Protein AF-A0A2V6PCS7-F1 (afdb_monomer)

Solvent-accessible surface area (backbone atoms only — not comparable to full-atom values): 2851 Å² total; per-residue (Å²): 138,81,84,88,52,98,39,80,44,72,51,72,80,36,79,47,76,88,83,82,81,69,84,70,45,78,31,20,40,29,28,41,92,96,38,82,73,46,78,38,93,126

Nearest PDB structures (foldseek):
  8r7d-assembly1_B  TM=3.922E-01  e=8.500E+00  Pyricularia oryzae

Sequence (42 aa):
MVKDTTYDLVIRGGTVVDGSGLPRYRADVGIRGDRIARIGTI

pLDDT: mean 91.96, std 13.79, range [45.09, 98.62]

Secondary structure (DSSP, 8-state):
-----S-SEEEEEEEE--SSSSPPEEEEEEEETTEEEEEE--

Mean predicted aligned error: 4.1 Å

Foldseek 3Di:
DDPPDPAPDKDAQDFDDPPPPDDIDTWMWGHHDPDTPDTHHD

Structure (mmCIF, N/CA/C/O backbone):
data_AF-A0A2V6PCS7-F1
#
_entry.id   AF-A0A2V6PCS7-F1
#
loop_
_atom_site.group_PDB
_atom_site.id
_atom_site.type_symbol
_atom_site.label_atom_id
_atom_site.label_alt_id
_atom_site.label_comp_id
_atom_site.label_asym_id
_atom_site.label_entity_id
_atom_site.label_seq_id
_atom_site.pdbx_PDB_ins_code
_atom_site.Cartn_x
_atom_site.Cartn_y
_atom_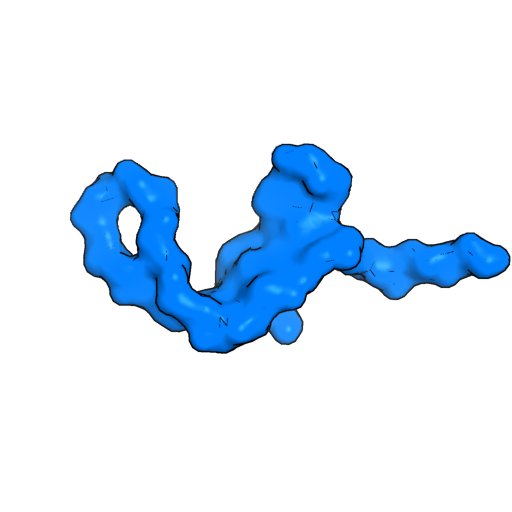site.Cartn_z
_atom_site.occupancy
_atom_site.B_iso_or_equiv
_atom_site.auth_seq_id
_atom_site.auth_comp_id
_atom_site.auth_asym_id
_atom_site.auth_atom_id
_atom_site.pdbx_PDB_model_num
ATOM 1 N N . MET A 1 1 ? -22.206 4.864 17.370 1.00 45.09 1 MET A N 1
ATOM 2 C CA . MET A 1 1 ? -21.268 3.893 16.772 1.00 45.09 1 MET A CA 1
ATOM 3 C C . MET A 1 1 ? -20.646 4.540 15.546 1.00 45.09 1 MET A C 1
ATOM 5 O O . MET A 1 1 ? -21.134 4.344 14.445 1.00 45.09 1 MET A O 1
ATOM 9 N N . VAL A 1 2 ? -19.649 5.402 15.745 1.00 51.12 2 VAL A N 1
ATOM 10 C CA . VAL A 1 2 ? -18.891 5.977 14.627 1.00 51.12 2 VAL A CA 1
ATOM 11 C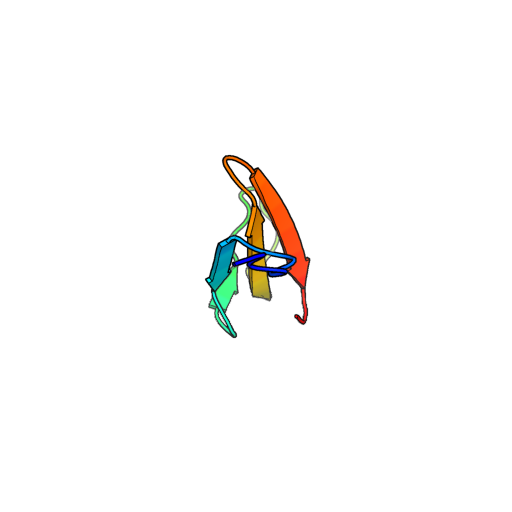 C . VAL A 1 2 ? -17.662 5.100 14.481 1.00 51.12 2 VAL A C 1
ATOM 13 O O . VAL A 1 2 ? -16.837 5.039 15.390 1.00 51.12 2 VAL A O 1
ATOM 16 N N . LYS A 1 3 ? -17.602 4.334 13.395 1.00 51.34 3 LYS A N 1
ATOM 17 C CA . LYS A 1 3 ? -16.407 3.576 13.050 1.00 51.34 3 LYS A CA 1
ATOM 18 C C . LYS A 1 3 ? -15.465 4.570 12.383 1.00 51.34 3 LYS A C 1
ATOM 20 O O . LYS A 1 3 ? -15.553 4.790 11.181 1.00 51.34 3 LYS A O 1
ATOM 25 N N . ASP A 1 4 ? -14.647 5.239 13.187 1.00 62.75 4 ASP A N 1
ATOM 26 C CA . ASP A 1 4 ? -13.589 6.085 12.651 1.00 62.75 4 ASP A CA 1
ATOM 27 C C . ASP A 1 4 ? -12.432 5.175 12.233 1.00 62.75 4 ASP A C 1
ATOM 29 O O . ASP A 1 4 ? -11.509 4.870 12.987 1.00 62.75 4 ASP A O 1
ATOM 33 N N . THR A 1 5 ? -12.578 4.605 11.044 1.00 68.38 5 THR A N 1
ATOM 34 C CA . THR A 1 5 ? -11.556 3.792 10.403 1.00 68.38 5 THR A CA 1
ATOM 35 C C . THR A 1 5 ? -11.234 4.457 9.083 1.00 68.38 5 THR A C 1
ATOM 37 O O . THR A 1 5 ? -12.022 4.387 8.146 1.00 68.38 5 THR A O 1
ATOM 40 N N . THR A 1 6 ? -10.066 5.099 9.012 1.00 87.31 6 THR A N 1
ATOM 41 C CA . THR A 1 6 ? -9.519 5.758 7.812 1.00 87.3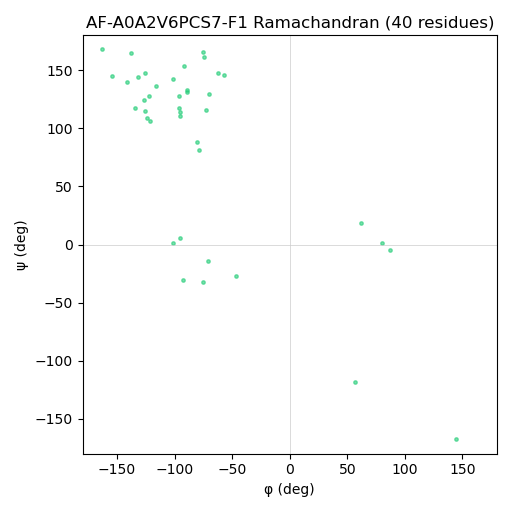1 6 THR A CA 1
ATOM 42 C C . THR A 1 6 ? -9.62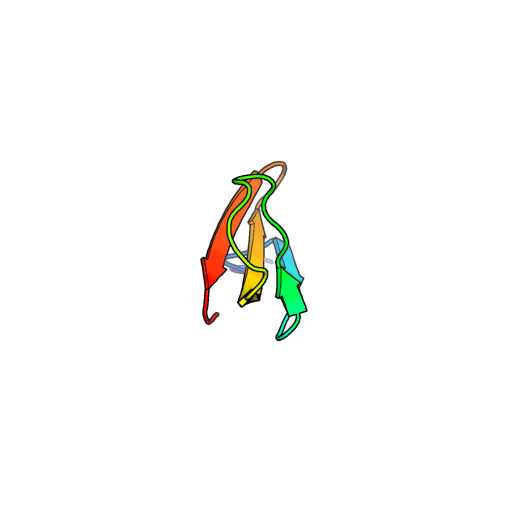6 4.890 6.549 1.00 87.31 6 THR A C 1
ATOM 44 O O . THR A 1 6 ? -9.731 5.421 5.442 1.00 87.31 6 THR A O 1
ATOM 47 N N . TYR A 1 7 ? -9.645 3.563 6.720 1.00 94.81 7 TYR A N 1
ATOM 48 C CA . TYR A 1 7 ? -9.852 2.563 5.678 1.00 94.81 7 TYR A CA 1
ATOM 49 C C . TYR A 1 7 ? -10.902 1.534 6.110 1.00 94.81 7 TYR A C 1
ATOM 51 O O . TYR A 1 7 ? -10.921 1.111 7.265 1.00 94.81 7 TYR A O 1
ATOM 59 N N . ASP A 1 8 ? -11.716 1.069 5.167 1.00 95.44 8 ASP A N 1
ATOM 60 C CA . ASP A 1 8 ? -12.669 -0.025 5.384 1.00 95.44 8 ASP A CA 1
ATOM 61 C C . ASP A 1 8 ? -11.9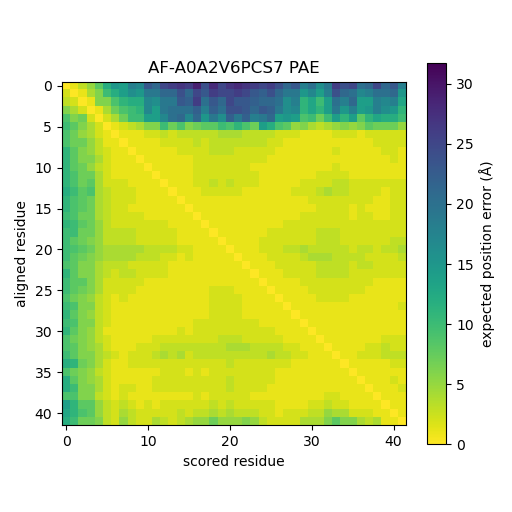63 -1.386 5.429 1.00 95.44 8 ASP A C 1
ATOM 63 O O . ASP A 1 8 ? -12.373 -2.287 6.166 1.00 95.44 8 ASP A O 1
ATOM 67 N N . LEU A 1 9 ? -10.878 -1.513 4.658 1.00 95.25 9 LEU A N 1
ATOM 68 C CA . LEU A 1 9 ? -10.013 -2.685 4.574 1.00 95.25 9 LEU A CA 1
ATOM 69 C C . LEU A 1 9 ? -8.550 -2.246 4.445 1.00 95.25 9 LEU A C 1
ATOM 71 O O . LEU A 1 9 ? -8.231 -1.320 3.699 1.00 95.25 9 LEU A O 1
ATOM 75 N N . VAL A 1 10 ? -7.656 -2.953 5.139 1.00 96.62 10 VAL A N 1
ATOM 76 C CA . VAL A 1 10 ? -6.205 -2.842 4.952 1.00 96.62 10 VAL A CA 1
ATOM 77 C C . VAL A 1 10 ? -5.628 -4.230 4.698 1.00 96.62 10 VAL A C 1
ATOM 79 O O . VAL A 1 10 ? -5.791 -5.131 5.520 1.00 96.62 10 VAL A O 1
ATOM 82 N N . ILE A 1 11 ? -4.925 -4.392 3.577 1.00 97.81 11 ILE A N 1
ATOM 83 C CA . ILE A 1 11 ? -4.104 -5.575 3.289 1.00 97.81 11 ILE A CA 1
ATOM 84 C C . ILE A 1 11 ? -2.670 -5.232 3.690 1.00 97.81 11 ILE A C 1
ATOM 86 O O . ILE A 1 11 ? -2.094 -4.308 3.122 1.00 97.81 11 ILE A O 1
ATOM 90 N N . ARG A 1 12 ? -2.104 -5.946 4.671 1.00 98.00 12 ARG A N 1
ATOM 91 C CA . ARG A 1 12 ? -0.794 -5.615 5.258 1.00 98.00 12 ARG A CA 1
ATOM 92 C C . ARG A 1 12 ? 0.353 -6.477 4.738 1.00 98.00 12 ARG A C 1
ATOM 94 O O . ARG A 1 12 ? 0.191 -7.683 4.568 1.00 98.00 12 ARG A O 1
ATOM 101 N N . GLY A 1 13 ? 1.522 -5.863 4.555 1.00 96.56 13 GLY A N 1
ATOM 102 C CA . GLY A 1 13 ? 2.804 -6.512 4.266 1.00 96.56 13 GLY A CA 1
ATOM 103 C C . GLY A 1 13 ? 2.841 -7.308 2.960 1.00 96.56 13 GLY A C 1
ATOM 104 O O . GLY A 1 13 ? 3.697 -8.184 2.795 1.00 96.56 13 GLY A O 1
ATOM 105 N N . GLY A 1 14 ? 1.904 -7.037 2.052 1.00 98.00 14 GLY A N 1
ATOM 106 C CA . GLY A 1 14 ? 1.739 -7.761 0.802 1.00 98.00 14 GLY A CA 1
ATOM 107 C C . GLY A 1 14 ? 2.801 -7.395 -0.230 1.00 98.00 14 GLY A C 1
ATOM 108 O O . GLY A 1 14 ? 3.508 -6.394 -0.114 1.00 98.00 14 GLY A O 1
ATOM 109 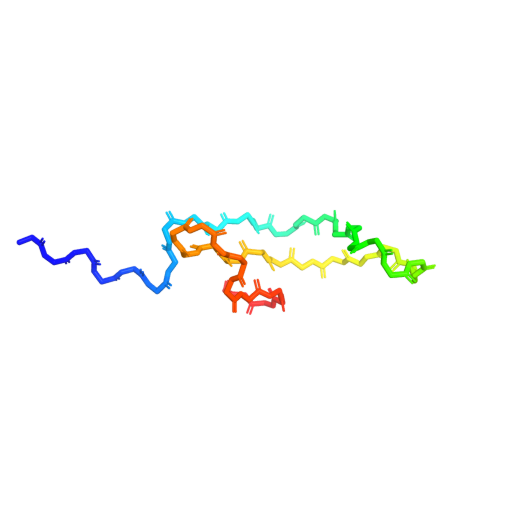N N . THR A 1 15 ? 2.904 -8.215 -1.272 1.00 98.50 15 THR A N 1
ATOM 110 C CA . THR A 1 15 ? 3.660 -7.875 -2.480 1.00 98.50 15 THR A CA 1
ATOM 111 C C . THR A 1 15 ? 2.698 -7.2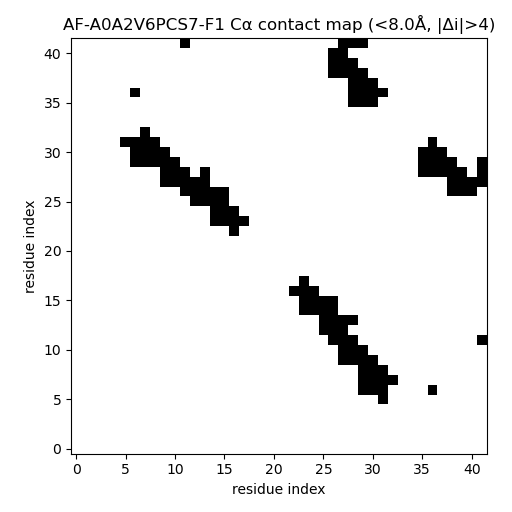94 -3.515 1.00 98.50 15 THR A C 1
ATOM 113 O O . THR A 1 15 ? 1.817 -8.001 -3.998 1.00 98.50 15 THR A O 1
ATOM 116 N N . VAL A 1 16 ? 2.866 -6.015 -3.847 1.00 98.38 16 VAL A N 1
ATOM 117 C CA . VAL A 1 16 ? 2.021 -5.264 -4.780 1.00 98.38 16 VAL A CA 1
ATOM 118 C C . VAL A 1 16 ? 2.554 -5.395 -6.205 1.00 98.38 16 VAL A C 1
ATOM 120 O O . VAL A 1 16 ? 3.747 -5.220 -6.460 1.00 98.38 16 VAL A O 1
ATOM 123 N N . VAL A 1 17 ? 1.642 -5.690 -7.131 1.00 98.38 17 VAL A N 1
ATOM 124 C CA . VAL A 1 17 ? 1.840 -5.637 -8.583 1.00 98.38 17 VAL A CA 1
ATOM 125 C C . VAL A 1 17 ? 0.760 -4.698 -9.127 1.00 98.38 17 VAL A C 1
ATOM 127 O O . VAL A 1 17 ? -0.415 -5.047 -9.077 1.00 98.38 17 VAL A O 1
ATOM 130 N N . ASP A 1 18 ? 1.133 -3.498 -9.580 1.00 96.56 18 ASP A N 1
ATOM 131 C CA . ASP A 1 18 ? 0.189 -2.391 -9.846 1.00 96.56 18 ASP A CA 1
ATOM 132 C C . ASP A 1 18 ? -0.164 -2.172 -11.329 1.00 96.56 18 ASP A C 1
ATOM 134 O O . ASP A 1 18 ? -0.926 -1.268 -11.662 1.00 96.56 18 ASP A O 1
ATOM 138 N N . GLY A 1 19 ? 0.373 -2.998 -12.229 1.00 97.94 19 GLY A N 1
ATOM 139 C CA . GLY A 1 19 ? 0.089 -2.923 -13.664 1.00 97.94 19 GLY A C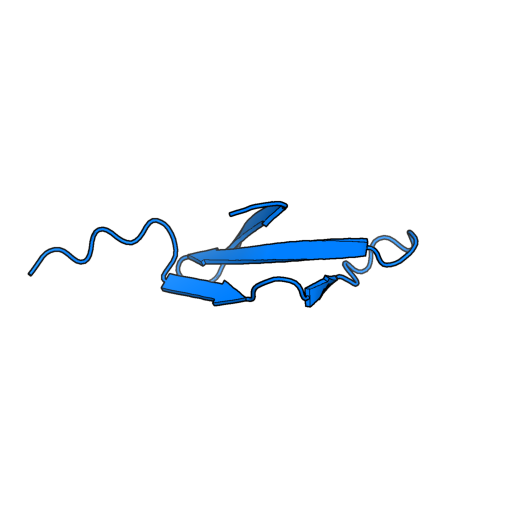A 1
ATOM 140 C C . GLY A 1 19 ? 0.858 -1.841 -14.431 1.00 97.94 19 GLY A C 1
ATOM 141 O O . GLY A 1 19 ? 0.701 -1.757 -15.644 1.00 97.94 19 GLY A O 1
ATOM 142 N N . SER A 1 20 ? 1.732 -1.063 -13.782 1.00 98.00 20 SER A N 1
ATOM 143 C CA . SER A 1 20 ? 2.576 -0.052 -14.451 1.00 98.00 20 SER A CA 1
ATOM 144 C C . SER A 1 20 ? 3.703 -0.637 -15.317 1.00 98.00 20 SER A C 1
ATOM 146 O O . SER A 1 20 ? 4.321 0.079 -16.102 1.00 98.00 20 SER A O 1
ATOM 148 N N . GLY A 1 21 ? 4.005 -1.929 -15.157 1.00 98.12 21 GLY A N 1
ATOM 149 C CA . GLY A 1 21 ? 5.161 -2.595 -15.766 1.00 98.12 21 GLY A CA 1
ATOM 150 C C . GLY A 1 21 ? 6.453 -2.494 -14.945 1.00 98.12 21 GLY A C 1
ATOM 151 O O . GLY A 1 21 ? 7.449 -3.120 -15.306 1.00 98.12 21 GLY A O 1
ATOM 152 N N . LEU A 1 22 ? 6.449 -1.760 -13.827 1.00 98.06 22 LEU A N 1
ATOM 153 C CA . LEU A 1 22 ? 7.577 -1.698 -12.896 1.00 98.06 22 LEU A CA 1
ATOM 154 C C . LEU A 1 22 ? 7.699 -2.981 -12.046 1.00 98.06 22 LEU A C 1
ATOM 156 O O . LEU A 1 22 ? 6.735 -3.745 -11.920 1.00 98.06 22 LEU A O 1
ATOM 160 N N . PRO A 1 23 ? 8.875 -3.243 -11.436 1.00 98.62 23 PRO A N 1
ATOM 161 C CA . PRO A 1 23 ? 9.043 -4.369 -10.523 1.00 98.62 23 PRO A CA 1
ATOM 162 C C . PRO A 1 23 ? 8.059 -4.336 -9.346 1.00 98.62 23 PRO A C 1
ATOM 164 O O . PRO A 1 23 ? 7.740 -3.281 -8.802 1.00 98.62 23 PRO A O 1
ATOM 167 N N . ARG A 1 24 ? 7.633 -5.524 -8.902 1.00 98.38 24 ARG A N 1
ATOM 168 C CA . ARG A 1 24 ? 6.787 -5.685 -7.709 1.00 98.38 24 ARG A CA 1
ATOM 169 C C . ARG A 1 24 ? 7.496 -5.191 -6.442 1.00 98.38 24 ARG A C 1
ATOM 171 O O . ARG A 1 24 ? 8.703 -5.390 -6.302 1.00 98.38 24 ARG A O 1
ATOM 178 N N . TYR A 1 25 ? 6.749 -4.651 -5.481 1.00 98.50 25 TYR A N 1
ATOM 179 C CA . TYR A 1 25 ? 7.302 -4.117 -4.225 1.00 98.50 25 TYR A CA 1
ATOM 180 C C . TYR A 1 25 ? 6.460 -4.498 -2.999 1.00 98.50 25 TYR A C 1
ATOM 182 O O . TYR A 1 25 ? 5.339 -4.982 -3.129 1.00 98.50 25 TYR A O 1
ATOM 190 N N . ARG A 1 26 ? 7.018 -4.347 -1.789 1.00 98.44 26 ARG A N 1
ATOM 191 C CA . ARG A 1 26 ? 6.312 -4.614 -0.521 1.00 98.44 26 ARG A CA 1
ATOM 192 C C . ARG A 1 26 ? 5.599 -3.353 -0.044 1.00 98.44 26 ARG A C 1
ATOM 194 O O . ARG A 1 26 ? 6.232 -2.302 0.005 1.00 98.44 26 ARG A O 1
ATOM 201 N N . ALA A 1 27 ? 4.324 -3.461 0.319 1.00 98.56 27 ALA A N 1
ATOM 202 C CA . ALA A 1 27 ? 3.546 -2.354 0.878 1.00 98.56 27 ALA A CA 1
ATOM 203 C C . ALA A 1 27 ? 2.267 -2.848 1.572 1.00 98.56 27 ALA A C 1
ATOM 205 O O . ALA A 1 27 ? 1.851 -3.997 1.386 1.00 98.56 27 ALA A O 1
ATOM 206 N N . ASP A 1 28 ? 1.624 -1.952 2.320 1.00 98.50 28 ASP A N 1
ATOM 207 C CA . ASP A 1 28 ? 0.226 -2.093 2.713 1.00 98.50 28 ASP A CA 1
ATOM 208 C C . ASP A 1 28 ? -0.676 -1.402 1.678 1.00 98.50 28 ASP A C 1
ATOM 210 O O . ASP A 1 28 ? -0.265 -0.462 0.985 1.00 98.50 28 ASP A O 1
ATOM 214 N N . VAL A 1 29 ? -1.921 -1.867 1.568 1.00 98.19 29 VAL A N 1
ATOM 215 C CA . VAL A 1 29 ? -2.941 -1.282 0.687 1.00 98.19 29 VAL A CA 1
ATOM 216 C C . VAL A 1 29 ? -4.182 -0.963 1.506 1.00 98.19 29 VAL A C 1
ATOM 218 O O . VAL A 1 29 ? -4.838 -1.866 2.028 1.00 98.19 29 VAL A O 1
ATOM 221 N N . GLY A 1 30 ? -4.491 0.328 1.617 1.00 97.69 30 GLY A N 1
ATOM 222 C CA . GLY A 1 30 ? -5.678 0.843 2.295 1.00 97.69 30 GLY A CA 1
ATOM 223 C C . GLY A 1 30 ? -6.801 1.117 1.299 1.00 97.69 30 GLY A C 1
ATOM 224 O O . GLY A 1 30 ? -6.605 1.831 0.311 1.00 97.69 30 GLY A O 1
ATOM 225 N N . ILE A 1 31 ? -7.985 0.570 1.566 1.00 97.50 31 ILE A N 1
ATOM 226 C CA . ILE A 1 31 ? -9.171 0.661 0.706 1.00 97.50 31 ILE A CA 1
ATOM 227 C C . ILE A 1 31 ? -10.271 1.418 1.450 1.00 97.50 31 ILE A C 1
ATOM 229 O O . ILE A 1 31 ? -10.499 1.178 2.636 1.00 97.50 31 ILE A O 1
ATOM 233 N N . ARG A 1 32 ? -10.953 2.329 0.750 1.00 96.62 32 ARG A N 1
ATOM 234 C CA . ARG A 1 32 ? -12.118 3.059 1.262 1.00 96.62 32 ARG A CA 1
ATOM 235 C C . ARG A 1 32 ? -13.218 3.064 0.206 1.00 96.62 32 ARG A C 1
ATOM 237 O O . ARG A 1 32 ? -13.029 3.615 -0.880 1.00 96.62 32 ARG A O 1
ATOM 244 N N . GLY A 1 33 ? -14.354 2.463 0.533 1.00 94.62 33 GLY A N 1
ATOM 245 C CA . GLY A 1 33 ? -15.452 2.206 -0.383 1.00 94.62 33 GLY A CA 1
ATOM 246 C C . GLY A 1 33 ? -14.991 1.385 -1.583 1.00 94.62 33 GLY A C 1
ATOM 247 O O . GLY A 1 33 ? -14.512 0.263 -1.446 1.00 94.62 33 GLY A O 1
ATOM 248 N N . ASP A 1 34 ? -15.118 1.978 -2.765 1.00 96.69 34 ASP A N 1
ATOM 249 C CA . ASP A 1 34 ? -14.803 1.382 -4.064 1.00 96.69 34 ASP A CA 1
ATOM 250 C C . ASP A 1 34 ? -13.389 1.719 -4.572 1.00 96.69 34 ASP A C 1
ATOM 252 O O . ASP A 1 34 ? -13.041 1.386 -5.706 1.00 96.69 34 ASP A O 1
ATOM 256 N N . ARG A 1 35 ? -12.567 2.402 -3.764 1.00 97.12 35 ARG A N 1
ATOM 257 C CA . ARG A 1 35 ? -11.274 2.949 -4.193 1.00 97.12 35 ARG A CA 1
ATOM 258 C C . ARG A 1 35 ? -10.110 2.503 -3.323 1.00 97.12 35 ARG A C 1
ATOM 260 O O . ARG A 1 35 ? -10.206 2.398 -2.100 1.00 97.12 35 ARG A O 1
ATOM 267 N N . ILE A 1 36 ? -8.955 2.365 -3.972 1.00 97.31 36 ILE A N 1
ATOM 268 C CA . ILE A 1 36 ? -7.658 2.324 -3.296 1.00 97.31 36 ILE A CA 1
ATOM 269 C C . ILE A 1 36 ? -7.343 3.745 -2.822 1.00 97.31 36 ILE A C 1
ATOM 271 O O . ILE A 1 36 ? -7.199 4.659 -3.632 1.00 97.31 36 ILE A O 1
ATOM 275 N N . ALA A 1 37 ? -7.263 3.937 -1.508 1.00 96.88 37 ALA A N 1
ATOM 276 C CA . ALA A 1 37 ? -7.016 5.240 -0.895 1.00 96.88 37 ALA A CA 1
ATOM 277 C C . ALA A 1 37 ? -5.522 5.495 -0.642 1.00 96.88 37 ALA A C 1
ATOM 279 O O . ALA A 1 37 ? -5.082 6.645 -0.671 1.00 96.88 37 ALA A O 1
ATOM 280 N N . ARG A 1 38 ? -4.738 4.436 -0.391 1.00 96.62 38 ARG A N 1
ATOM 281 C CA . ARG A 1 38 ? -3.285 4.514 -0.183 1.00 96.62 38 ARG A CA 1
ATOM 282 C C . ARG A 1 38 ? -2.596 3.195 -0.530 1.00 96.62 38 ARG A C 1
ATOM 284 O O . ARG A 1 38 ? -3.119 2.125 -0.232 1.00 96.62 38 ARG A O 1
ATOM 291 N N . ILE A 1 39 ? -1.386 3.307 -1.075 1.00 97.75 39 ILE A N 1
ATOM 292 C CA . ILE A 1 39 ? -0.394 2.230 -1.156 1.00 97.75 39 ILE A CA 1
ATOM 293 C C . ILE A 1 39 ? 0.872 2.725 -0.444 1.00 97.75 39 ILE A C 1
ATOM 295 O O . ILE A 1 39 ? 1.334 3.833 -0.716 1.00 97.75 39 ILE A O 1
ATOM 299 N N . GLY A 1 40 ? 1.399 1.951 0.503 1.00 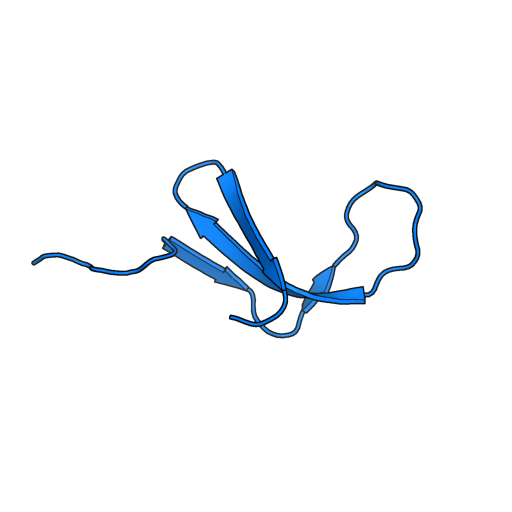95.62 40 GLY A N 1
ATOM 300 C CA . GLY A 1 40 ? 2.569 2.311 1.317 1.00 95.62 40 GLY A CA 1
ATOM 301 C C . GLY A 1 40 ? 2.442 1.794 2.749 1.00 95.62 40 GLY A C 1
ATOM 302 O O . GLY A 1 40 ? 1.572 0.979 3.016 1.00 95.62 40 GLY A O 1
ATOM 303 N N . THR A 1 41 ? 3.287 2.255 3.673 1.00 95.00 41 THR A N 1
ATOM 304 C CA . THR A 1 41 ? 3.179 1.878 5.096 1.00 95.00 41 THR A CA 1
ATOM 305 C C . THR A 1 41 ? 1.936 2.509 5.735 1.00 95.00 41 THR A C 1
ATOM 307 O O . THR A 1 41 ? 1.735 3.725 5.592 1.00 95.00 41 THR A O 1
ATOM 310 N N . ILE A 1 42 ? 1.117 1.693 6.415 1.00 91.44 42 ILE A N 1
ATOM 311 C CA . ILE A 1 42 ? -0.119 2.087 7.125 1.00 91.44 42 ILE A CA 1
ATOM 312 C C . ILE A 1 42 ? -0.123 1.600 8.577 1.00 91.44 42 ILE A C 1
ATOM 314 O O . ILE A 1 42 ? -0.062 0.371 8.817 1.00 91.44 42 ILE A O 1
#

Radius of gyration: 11.77 Å; Cα contacts (8 Å, |Δi|>4): 64; chains: 1; bounding box: 30×14×32 Å